Protein AF-A0A6I2Z6E7-F1 (afdb_monomer_lite)

Sequence (157 aa):
MLWRGSCGIPVGPRPSRLTTPPGTCRPVSSLARIRPRTSRIRARQADRGPRAVSSPLVSVHITRADVAKVAKLARLNMSEADLDRYTEQLAKMLDHFEDIDALDLSGVEPMSQPFPLVNVMRPDVEQPTLDRDEVLAMAPAAEQHRFRVPPILGIDL

pLDDT: mean 74.35, std 22.7, range [32.53, 96.75]

Structure (mmCIF, N/CA/C/O backbone):
data_AF-A0A6I2Z6E7-F1
#
_entry.id   AF-A0A6I2Z6E7-F1
#
loop_
_atom_site.group_PDB
_atom_site.id
_atom_site.type_symbol
_atom_site.label_atom_id
_atom_site.label_alt_id
_atom_site.label_comp_id
_atom_site.label_asym_id
_atom_site.label_entity_id
_atom_site.label_seq_id
_atom_site.pdbx_PDB_ins_code
_atom_site.Cartn_x
_atom_site.Cartn_y
_atom_site.Cartn_z
_atom_site.occupancy
_atom_site.B_iso_or_equiv
_atom_site.auth_seq_id
_atom_site.auth_comp_id
_atom_site.auth_asym_id
_atom_site.auth_atom_id
_atom_site.pdbx_PDB_model_num
ATOM 1 N N . MET A 1 1 ? -45.328 -8.114 -19.203 1.00 39.38 1 MET A N 1
ATOM 2 C CA . MET A 1 1 ? -44.407 -8.988 -19.959 1.00 39.38 1 MET A CA 1
ATOM 3 C C . MET A 1 1 ? -43.882 -10.048 -19.009 1.00 39.38 1 MET A C 1
ATOM 5 O O . MET A 1 1 ? -43.041 -9.756 -18.174 1.00 39.38 1 MET A O 1
ATOM 9 N N . LEU A 1 2 ? -44.491 -11.234 -19.064 1.00 37.44 2 LEU A N 1
ATOM 10 C CA . LEU A 1 2 ? -44.065 -12.420 -18.326 1.00 37.44 2 LEU A CA 1
ATOM 11 C C . LEU A 1 2 ? -42.880 -13.049 -19.062 1.00 37.44 2 LEU A C 1
ATOM 13 O O . LEU A 1 2 ? -43.002 -13.318 -20.255 1.00 37.44 2 LEU A O 1
ATOM 17 N N . TRP A 1 3 ? -41.792 -13.360 -18.361 1.00 32.53 3 TRP A N 1
ATOM 18 C CA . TRP A 1 3 ? -40.789 -14.292 -18.870 1.00 32.53 3 TRP A CA 1
ATOM 19 C C . TRP A 1 3 ? -40.982 -15.645 -18.177 1.00 32.53 3 TRP A C 1
ATOM 21 O O . TRP A 1 3 ? -40.529 -15.882 -17.061 1.00 32.53 3 TRP A O 1
ATOM 31 N N . ARG A 1 4 ? -41.763 -16.506 -18.839 1.00 38.34 4 ARG A N 1
ATOM 32 C CA . ARG A 1 4 ? -41.743 -17.964 -18.672 1.00 38.34 4 ARG A CA 1
ATOM 33 C C . ARG A 1 4 ? -40.698 -18.513 -19.647 1.00 38.34 4 ARG A C 1
ATOM 35 O O . ARG A 1 4 ? -40.676 -18.072 -20.791 1.00 38.34 4 ARG A O 1
ATOM 42 N N . GLY A 1 5 ? -39.901 -19.491 -19.220 1.00 37.16 5 GLY A N 1
ATOM 43 C CA . GLY A 1 5 ? -38.966 -20.208 -20.097 1.00 37.16 5 GLY A CA 1
ATOM 44 C C . GLY A 1 5 ? -37.854 -20.917 -19.317 1.00 37.16 5 GLY A C 1
ATOM 45 O O . GLY A 1 5 ? -36.739 -20.427 -19.269 1.00 37.16 5 GLY A O 1
ATOM 46 N N . SER A 1 6 ? -38.128 -21.923 -18.482 1.00 46.09 6 SER A N 1
ATOM 47 C CA . SER A 1 6 ? -38.091 -23.348 -18.866 1.00 46.09 6 SER A CA 1
ATOM 48 C C . SER A 1 6 ? -36.922 -23.716 -19.794 1.00 46.09 6 SER A C 1
ATOM 50 O O . SER A 1 6 ? -37.106 -23.830 -21.002 1.00 46.09 6 SER A O 1
ATOM 52 N N . CYS A 1 7 ? -35.744 -23.969 -19.222 1.00 36.91 7 CYS A N 1
ATOM 53 C CA . CYS A 1 7 ? -34.694 -24.737 -19.888 1.00 36.91 7 CYS A CA 1
ATOM 54 C C . CYS A 1 7 ? -34.441 -26.007 -19.066 1.00 36.91 7 CYS A C 1
ATOM 56 O O . CYS A 1 7 ? -33.650 -26.026 -18.125 1.00 36.91 7 CYS A O 1
ATOM 58 N N . GLY A 1 8 ? -35.231 -27.042 -19.359 1.00 37.97 8 GLY A N 1
ATOM 59 C CA . GLY A 1 8 ? -35.029 -28.387 -18.840 1.00 37.97 8 GLY A CA 1
ATOM 60 C C . GLY A 1 8 ? -33.947 -29.078 -19.660 1.00 37.97 8 GLY A C 1
ATOM 61 O O . GLY A 1 8 ? -34.109 -29.266 -20.862 1.00 37.97 8 GLY A O 1
ATOM 62 N N . ILE A 1 9 ? -32.847 -29.445 -19.011 1.00 45.47 9 ILE A N 1
ATOM 63 C CA . ILE A 1 9 ? -31.806 -30.286 -19.606 1.00 45.47 9 ILE A CA 1
ATOM 64 C C . ILE A 1 9 ? -32.323 -31.737 -19.573 1.00 45.47 9 ILE A C 1
ATOM 66 O O . ILE A 1 9 ? -32.666 -32.220 -18.490 1.00 45.47 9 ILE A O 1
ATOM 70 N N . PRO A 1 10 ? -32.419 -32.450 -20.711 1.00 43.50 10 PRO A N 1
ATOM 71 C CA . PRO A 1 10 ? -32.871 -33.836 -20.724 1.00 43.50 10 PRO A CA 1
ATOM 72 C C . PRO A 1 10 ? -31.826 -34.751 -20.072 1.00 43.50 10 PRO A C 1
ATOM 74 O O . PRO A 1 10 ? -30.694 -34.878 -20.537 1.00 43.50 10 PRO A O 1
ATOM 77 N N . VAL A 1 11 ? -32.224 -35.405 -18.980 1.00 50.44 11 VAL A N 1
ATOM 78 C CA . VAL A 1 11 ? -31.422 -36.401 -18.261 1.00 50.44 11 VAL A CA 1
ATOM 79 C C . VAL A 1 11 ? -31.517 -37.732 -19.016 1.00 50.44 11 VAL A C 1
ATOM 81 O O . VAL A 1 11 ? -32.494 -38.465 -18.879 1.00 50.44 11 VAL A O 1
ATOM 84 N N . GLY A 1 12 ? -30.527 -38.028 -19.860 1.00 51.03 12 GLY A N 1
ATOM 85 C CA . GLY A 1 12 ? -30.394 -39.334 -20.514 1.00 51.03 12 GLY A CA 1
ATOM 86 C C . GLY A 1 12 ? -29.985 -40.447 -19.528 1.00 51.03 12 GLY A C 1
ATOM 87 O O . GLY A 1 12 ? -29.385 -40.159 -18.487 1.00 51.03 12 GLY A O 1
ATOM 88 N N . PRO A 1 13 ? -30.297 -41.724 -19.817 1.00 47.25 13 PRO A N 1
ATOM 89 C CA . PRO A 1 13 ? -30.001 -42.835 -18.918 1.00 47.25 13 PRO A CA 1
ATOM 90 C C . PRO A 1 13 ? -28.494 -43.127 -18.825 1.00 47.25 13 PRO A C 1
ATOM 92 O O . PRO A 1 13 ? -27.772 -43.157 -19.820 1.00 47.25 13 PRO A O 1
ATOM 95 N N . ARG A 1 14 ? -28.037 -43.371 -17.590 1.00 48.47 14 ARG A N 1
ATOM 96 C CA . ARG A 1 14 ? -26.660 -43.736 -17.221 1.00 48.47 14 ARG A CA 1
ATOM 97 C C . ARG A 1 14 ? -26.245 -45.071 -17.863 1.00 48.47 14 ARG A C 1
ATOM 99 O O . ARG A 1 14 ? -26.929 -46.065 -17.616 1.00 48.47 14 ARG A O 1
ATOM 106 N N . PRO A 1 15 ? -25.100 -45.164 -18.562 1.00 45.16 15 PRO A N 1
ATOM 107 C CA . PRO A 1 15 ? -24.513 -46.459 -18.873 1.00 45.16 15 PRO A CA 1
ATOM 108 C C . PRO A 1 15 ? -23.912 -47.094 -17.611 1.00 45.16 15 PRO A C 1
ATOM 110 O O . PRO A 1 15 ? -23.151 -46.490 -16.854 1.00 45.16 15 PRO A O 1
ATOM 113 N N . SER A 1 16 ? -24.314 -48.337 -17.378 1.00 46.69 16 SER A N 1
ATOM 114 C CA . SER A 1 16 ? -23.896 -49.213 -16.292 1.00 46.69 16 SER A CA 1
ATOM 115 C C . SER A 1 16 ? -22.464 -49.726 -16.466 1.00 46.69 16 SER A C 1
ATOM 117 O O . SER A 1 16 ? -22.125 -50.231 -17.529 1.00 46.69 16 SER A O 1
ATOM 119 N N . ARG A 1 17 ? -21.695 -49.665 -15.369 1.00 41.19 17 ARG A N 1
ATOM 120 C CA . ARG A 1 17 ? -20.599 -50.563 -14.940 1.00 41.19 17 ARG A CA 1
ATOM 121 C C . ARG A 1 17 ? -19.739 -51.205 -16.040 1.00 41.19 17 ARG A C 1
ATOM 123 O O . ARG A 1 17 ? -20.146 -52.183 -16.657 1.00 41.19 17 ARG A O 1
ATOM 130 N N . LEU A 1 18 ? -18.468 -50.807 -16.083 1.00 45.84 18 LEU A N 1
ATOM 131 C CA . LEU A 1 18 ? -17.385 -51.736 -16.397 1.00 45.84 18 LEU A CA 1
ATOM 132 C C . LEU A 1 18 ? -16.573 -51.996 -15.127 1.00 45.84 18 LEU A C 1
ATOM 134 O O . LEU A 1 18 ? -16.026 -51.098 -14.493 1.00 45.84 18 LEU A O 1
ATOM 138 N N . THR A 1 19 ? -16.623 -53.259 -14.734 1.00 44.84 19 THR A N 1
ATOM 139 C CA . THR A 1 19 ? -15.976 -53.921 -13.609 1.00 44.84 19 THR A CA 1
ATOM 140 C C . THR A 1 19 ? -14.499 -54.134 -13.931 1.00 44.84 19 THR A C 1
ATOM 142 O O . THR A 1 19 ? -14.181 -54.848 -14.880 1.00 44.84 19 THR A O 1
ATOM 145 N N . THR A 1 20 ? -13.592 -53.573 -13.131 1.00 53.34 20 THR A N 1
ATOM 146 C CA . THR A 1 20 ? -12.164 -53.933 -13.165 1.00 53.34 20 THR A CA 1
ATOM 147 C C . THR A 1 20 ? -11.909 -55.031 -12.120 1.00 53.34 20 THR A C 1
ATOM 149 O O . THR A 1 20 ? -12.411 -54.912 -10.998 1.00 53.34 20 THR A O 1
ATOM 152 N N . PRO A 1 21 ? -11.193 -56.121 -12.456 1.00 60.09 21 PRO A N 1
ATOM 153 C CA . PRO A 1 21 ? -10.985 -57.264 -11.563 1.00 60.09 21 PRO A CA 1
ATOM 154 C C . PRO A 1 21 ? -10.124 -56.927 -10.330 1.00 60.09 21 PRO A C 1
ATOM 156 O O . PRO A 1 21 ? -9.332 -55.982 -10.365 1.00 60.09 21 PRO A O 1
ATOM 159 N N . PRO A 1 22 ? -10.241 -57.712 -9.240 1.00 52.09 22 PRO A N 1
ATOM 160 C CA . PRO A 1 22 ? -9.496 -57.479 -8.011 1.00 52.09 22 PRO A CA 1
ATOM 161 C C . PRO A 1 22 ? -8.015 -57.825 -8.205 1.00 52.09 22 PRO A C 1
ATOM 163 O O . PRO A 1 22 ? -7.627 -58.991 -8.259 1.00 52.09 22 PRO A O 1
ATOM 166 N N . GLY A 1 23 ? -7.173 -56.795 -8.279 1.00 49.38 23 GLY A N 1
ATOM 167 C CA . GLY A 1 23 ? -5.739 -56.935 -8.061 1.00 49.38 23 GLY A CA 1
ATOM 168 C C . GLY A 1 23 ? -5.493 -57.337 -6.609 1.00 49.38 23 GLY A C 1
ATOM 169 O O . GLY A 1 23 ? -5.924 -56.659 -5.680 1.00 49.38 23 GLY A O 1
ATOM 170 N N . THR A 1 24 ? -4.832 -58.471 -6.414 1.00 54.88 24 THR A N 1
ATOM 171 C CA . THR A 1 24 ? -4.478 -59.037 -5.112 1.00 54.88 24 THR A CA 1
ATOM 172 C C . THR A 1 24 ? -3.701 -58.031 -4.258 1.00 54.88 24 THR A C 1
ATOM 174 O O . THR A 1 24 ? -2.538 -57.736 -4.538 1.00 54.88 24 THR A O 1
ATOM 177 N N . CYS A 1 25 ? -4.325 -57.533 -3.188 1.00 41.84 25 CYS A N 1
ATOM 178 C CA . CYS A 1 25 ? -3.635 -56.821 -2.117 1.00 41.84 25 CYS A CA 1
ATOM 179 C C . CYS A 1 25 ? -2.656 -57.777 -1.432 1.00 41.84 25 CYS A C 1
ATOM 181 O O . CYS A 1 25 ? -3.045 -58.726 -0.752 1.00 41.84 25 CYS A O 1
ATOM 183 N N . ARG A 1 26 ? -1.365 -57.518 -1.615 1.00 41.00 26 ARG A N 1
ATOM 184 C CA . ARG A 1 26 ? -0.291 -58.204 -0.901 1.00 41.00 26 ARG A CA 1
ATOM 185 C C . ARG A 1 26 ? -0.333 -57.771 0.577 1.00 41.00 26 ARG A C 1
ATOM 187 O O . ARG A 1 26 ? -0.336 -56.567 0.836 1.00 41.00 26 ARG A O 1
ATOM 194 N N . PRO A 1 27 ? -0.374 -58.693 1.552 1.00 40.34 27 PRO A N 1
ATOM 195 C CA . PRO A 1 27 ? -0.449 -58.322 2.961 1.00 40.34 27 PRO A CA 1
ATOM 196 C C . PRO A 1 27 ? 0.887 -57.736 3.437 1.00 40.34 27 PRO A C 1
ATOM 198 O O . PRO A 1 27 ? 1.930 -58.382 3.340 1.00 40.34 27 PRO A O 1
ATOM 201 N N . VAL A 1 28 ? 0.863 -56.521 3.993 1.00 48.41 28 VAL A N 1
ATOM 202 C CA . VAL A 1 28 ? 1.971 -55.978 4.797 1.00 48.41 28 VAL A CA 1
ATOM 203 C C . VAL A 1 28 ? 1.882 -56.609 6.188 1.00 48.41 28 VAL A C 1
ATOM 205 O O . VAL A 1 28 ? 1.390 -56.026 7.149 1.00 48.41 28 VAL A O 1
ATOM 208 N N . SER A 1 29 ? 2.321 -57.861 6.294 1.00 45.62 29 SER A N 1
ATOM 209 C CA . SER A 1 29 ? 2.559 -58.528 7.572 1.00 45.62 29 SER A CA 1
ATOM 210 C C . SER A 1 29 ? 3.997 -58.261 8.013 1.00 45.62 29 SER A C 1
ATOM 212 O O . SER A 1 29 ? 4.901 -59.050 7.750 1.00 45.62 29 SER A O 1
ATOM 214 N N . SER A 1 30 ? 4.216 -57.127 8.675 1.00 49.72 30 SER A N 1
ATOM 215 C CA . SER A 1 30 ? 5.370 -56.924 9.552 1.00 49.72 30 SER A CA 1
ATOM 216 C C . SER A 1 30 ? 5.044 -55.813 10.545 1.00 49.72 30 SER A C 1
ATOM 218 O O . SER A 1 30 ? 5.236 -54.625 10.289 1.00 49.72 30 SER A O 1
ATOM 220 N N . LEU A 1 31 ? 4.494 -56.218 11.690 1.00 51.84 31 LEU A N 1
ATOM 221 C CA . LEU A 1 31 ? 4.349 -55.386 12.880 1.00 51.84 31 LEU A CA 1
ATOM 222 C C . LEU A 1 31 ? 5.739 -55.140 13.482 1.00 51.84 31 LEU A C 1
ATOM 224 O O . LEU A 1 31 ? 6.134 -55.759 14.472 1.00 51.84 31 LEU A O 1
ATOM 228 N N . ALA A 1 32 ? 6.493 -54.216 12.890 1.00 46.50 32 ALA A N 1
ATOM 229 C CA . ALA A 1 32 ? 7.613 -53.599 13.577 1.00 46.50 32 ALA A CA 1
ATOM 230 C C . ALA A 1 32 ? 7.041 -52.676 14.661 1.00 46.50 32 ALA A C 1
ATOM 232 O O . ALA A 1 32 ? 6.462 -51.628 14.390 1.00 46.50 32 ALA A O 1
ATOM 233 N N . ARG A 1 33 ? 7.165 -53.126 15.910 1.00 51.59 33 ARG A N 1
ATOM 234 C CA . ARG A 1 33 ? 6.806 -52.417 17.141 1.00 51.59 33 ARG A CA 1
ATOM 235 C C . ARG A 1 33 ? 7.457 -51.024 17.153 1.00 51.59 33 ARG A C 1
ATOM 237 O O . ARG A 1 33 ? 8.631 -50.887 17.494 1.00 51.59 33 ARG A O 1
ATOM 244 N N . ILE A 1 34 ? 6.702 -49.987 16.797 1.00 54.44 34 ILE A N 1
ATOM 245 C CA . ILE A 1 34 ? 7.145 -48.599 16.953 1.00 54.44 34 ILE A CA 1
ATOM 246 C C . ILE A 1 34 ? 7.104 -48.287 18.451 1.00 54.44 34 ILE A C 1
ATOM 248 O O . ILE A 1 34 ? 6.038 -48.205 19.058 1.00 54.44 34 ILE A O 1
ATOM 252 N N . ARG A 1 35 ? 8.281 -48.167 19.074 1.00 51.53 35 ARG A N 1
ATOM 253 C CA . ARG A 1 35 ? 8.403 -47.682 20.455 1.00 51.53 35 ARG A CA 1
ATOM 254 C C . ARG A 1 35 ? 7.972 -46.211 20.493 1.00 51.53 35 ARG A C 1
ATOM 256 O O . ARG A 1 35 ? 8.496 -45.434 19.691 1.00 51.53 35 ARG A O 1
ATOM 263 N N . PRO A 1 36 ? 7.1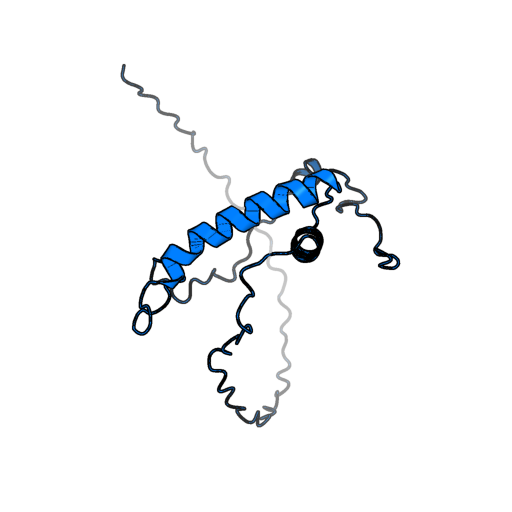01 -45.783 21.421 1.00 40.66 36 PRO A N 1
ATOM 264 C CA . PRO A 1 36 ? 6.802 -44.370 21.571 1.00 40.66 36 PRO A CA 1
ATOM 265 C C . PRO A 1 36 ? 8.060 -43.658 22.081 1.00 40.66 36 PRO A C 1
ATOM 267 O O . PRO A 1 36 ? 8.463 -43.810 23.234 1.00 40.66 36 PRO A O 1
ATOM 270 N N . ARG A 1 37 ? 8.709 -42.875 21.213 1.00 48.53 37 ARG A N 1
ATOM 271 C CA . ARG A 1 37 ? 9.643 -41.835 21.649 1.00 48.53 37 ARG A CA 1
ATOM 272 C C . ARG A 1 37 ? 8.799 -40.761 22.327 1.00 48.53 37 ARG A C 1
ATOM 274 O O . ARG A 1 37 ? 8.282 -39.867 21.668 1.00 48.53 37 ARG A O 1
ATOM 281 N N . THR A 1 38 ? 8.646 -40.847 23.644 1.00 48.34 38 THR A N 1
ATOM 282 C CA . THR A 1 38 ? 8.140 -39.733 24.447 1.00 48.34 38 THR A CA 1
ATOM 283 C C . THR A 1 38 ? 9.193 -38.629 24.437 1.00 48.34 38 THR A C 1
ATOM 285 O O . THR A 1 38 ? 10.015 -38.519 25.349 1.00 48.34 38 THR A O 1
ATOM 288 N N . SER A 1 39 ? 9.221 -37.815 23.383 1.00 53.62 39 SER A N 1
ATOM 289 C CA . SER A 1 39 ? 9.887 -36.525 23.459 1.00 53.62 39 SER A CA 1
ATOM 290 C C . SER A 1 39 ? 9.080 -35.688 24.442 1.00 53.62 39 SER A C 1
ATOM 292 O O . SER A 1 39 ? 7.958 -35.280 24.142 1.00 53.62 39 SER A O 1
ATOM 294 N N . ARG A 1 40 ? 9.638 -35.459 25.634 1.00 51.75 40 ARG A N 1
ATOM 295 C CA . ARG A 1 40 ? 9.209 -34.386 26.532 1.00 51.75 40 ARG A CA 1
ATOM 296 C C . ARG A 1 40 ? 9.391 -33.062 25.788 1.00 51.75 40 ARG A C 1
ATOM 298 O O . ARG A 1 40 ? 10.419 -32.405 25.921 1.00 51.75 40 ARG A O 1
ATOM 305 N N . ILE A 1 41 ? 8.411 -32.685 24.974 1.00 51.56 41 ILE A N 1
ATOM 306 C CA . ILE A 1 41 ? 8.293 -31.321 24.483 1.00 51.56 41 ILE A CA 1
ATOM 307 C C . ILE A 1 41 ? 7.860 -30.524 25.708 1.00 51.56 41 ILE A C 1
ATOM 309 O O . ILE A 1 41 ? 6.719 -30.619 26.154 1.00 51.56 41 ILE A O 1
ATOM 313 N N . ARG A 1 42 ? 8.806 -29.800 26.319 1.00 47.06 42 ARG A N 1
ATOM 314 C CA . ARG A 1 42 ? 8.466 -28.756 27.287 1.00 47.06 42 ARG A CA 1
ATOM 315 C C . ARG A 1 42 ? 7.452 -27.847 26.604 1.00 47.06 42 ARG A C 1
ATOM 317 O O . ARG A 1 42 ? 7.772 -27.260 25.570 1.00 47.06 42 ARG A O 1
ATOM 324 N N . ALA A 1 43 ? 6.268 -27.727 27.192 1.00 42.16 43 ALA A N 1
ATOM 325 C CA . ALA A 1 43 ? 5.354 -26.644 26.893 1.00 42.16 43 ALA A CA 1
ATOM 326 C C . ALA A 1 43 ? 6.109 -25.333 27.150 1.00 42.16 43 ALA A C 1
ATOM 328 O O . ALA A 1 43 ? 6.274 -24.901 28.288 1.00 42.16 43 ALA A O 1
ATOM 329 N N . ARG A 1 44 ? 6.647 -24.724 26.092 1.00 43.75 44 ARG A N 1
ATOM 330 C CA . ARG A 1 44 ? 6.893 -23.289 26.108 1.00 43.75 44 ARG A CA 1
ATOM 331 C C . ARG A 1 44 ? 5.504 -22.684 25.991 1.00 43.75 44 ARG A C 1
ATOM 333 O O . ARG A 1 44 ? 4.952 -22.657 24.897 1.00 43.75 44 ARG A O 1
ATOM 340 N N . GLN A 1 45 ? 4.928 -22.284 27.123 1.00 53.50 45 GLN A N 1
ATOM 341 C CA . GLN A 1 45 ? 3.830 -21.325 27.140 1.00 53.50 45 GLN A CA 1
ATOM 342 C C . GLN A 1 45 ? 4.310 -20.107 26.354 1.00 53.50 45 GLN A C 1
ATOM 344 O O . GLN A 1 45 ? 5.128 -19.315 26.817 1.00 53.50 45 GLN A O 1
ATOM 349 N N . ALA A 1 46 ? 3.885 -20.041 25.098 1.00 44.69 46 ALA A N 1
ATOM 350 C CA . ALA A 1 46 ? 3.983 -18.853 24.287 1.00 44.69 46 ALA A CA 1
ATOM 351 C C . ALA A 1 46 ? 2.836 -17.962 24.748 1.00 44.69 46 ALA A C 1
ATOM 353 O O . ALA A 1 46 ? 1.783 -17.910 24.122 1.00 44.69 46 ALA A O 1
ATOM 354 N N . ASP A 1 47 ? 3.055 -17.314 25.885 1.00 46.34 47 ASP A N 1
ATOM 355 C CA . ASP A 1 47 ? 2.296 -16.149 26.303 1.00 46.34 47 ASP A CA 1
ATOM 356 C C . ASP A 1 47 ? 2.645 -15.031 25.306 1.00 46.34 47 ASP A C 1
ATOM 358 O O . ASP A 1 47 ? 3.554 -14.224 25.496 1.00 46.34 47 ASP A O 1
ATOM 362 N N . ARG A 1 48 ? 2.051 -15.109 24.112 1.00 49.25 48 ARG A N 1
ATOM 363 C CA . ARG A 1 48 ? 2.135 -14.073 23.087 1.00 49.25 48 ARG A CA 1
ATOM 364 C C . ARG A 1 48 ? 0.823 -13.315 23.124 1.00 49.25 48 ARG A C 1
ATOM 366 O O . ARG A 1 48 ? -0.044 -13.527 22.282 1.00 49.25 48 ARG A O 1
ATOM 373 N N . GLY A 1 49 ? 0.705 -12.432 24.111 1.00 46.88 49 GLY A N 1
ATOM 374 C CA . GLY A 1 49 ? -0.235 -11.323 24.024 1.00 46.88 49 GLY A CA 1
ATOM 375 C C . GLY A 1 49 ? 0.011 -10.505 22.745 1.00 46.88 49 GLY A C 1
ATOM 376 O O . GLY A 1 49 ? 1.087 -10.616 22.135 1.00 46.88 49 GLY A O 1
ATOM 377 N N . PRO A 1 50 ? -0.973 -9.705 22.305 1.00 52.47 50 PRO A N 1
ATOM 378 C CA . PRO A 1 50 ? -0.811 -8.851 21.139 1.00 52.47 50 PRO A CA 1
ATOM 379 C C . PRO A 1 50 ? 0.407 -7.951 21.361 1.00 52.47 50 PRO A C 1
ATOM 381 O O . PRO A 1 50 ? 0.485 -7.208 22.339 1.00 52.47 50 PRO A O 1
ATOM 384 N N . ARG A 1 51 ? 1.404 -8.051 20.474 1.00 46.28 51 ARG A N 1
ATOM 385 C CA . ARG A 1 51 ? 2.509 -7.092 20.459 1.00 46.28 51 ARG A CA 1
ATOM 386 C C . ARG A 1 51 ? 1.901 -5.741 20.117 1.00 46.28 51 ARG A C 1
ATOM 388 O O . ARG A 1 51 ? 1.527 -5.531 18.967 1.00 46.28 51 ARG A O 1
ATOM 395 N N . ALA A 1 52 ? 1.814 -4.854 21.104 1.00 46.25 52 ALA A N 1
ATOM 396 C CA . ALA A 1 52 ? 1.574 -3.444 20.860 1.00 46.25 52 ALA A CA 1
ATOM 397 C C . ALA A 1 52 ? 2.655 -2.967 19.887 1.00 46.25 52 ALA A C 1
ATOM 399 O O . ALA A 1 52 ? 3.842 -2.923 20.219 1.00 46.25 52 ALA A O 1
ATOM 400 N N . VAL A 1 53 ? 2.255 -2.696 18.649 1.00 48.56 53 VAL A N 1
ATOM 401 C CA . VAL A 1 53 ? 3.114 -2.022 17.686 1.00 48.56 53 VAL A CA 1
ATOM 402 C C . VAL A 1 53 ? 3.097 -0.565 18.129 1.00 48.56 53 VAL A C 1
ATOM 404 O O . VAL A 1 53 ? 2.229 0.199 17.724 1.00 48.56 53 VAL A O 1
ATOM 407 N N . SER A 1 54 ? 3.981 -0.195 19.058 1.00 44.50 54 SER A N 1
ATOM 408 C CA . SER A 1 54 ? 4.160 1.208 19.422 1.00 44.50 54 SER A CA 1
ATOM 409 C C . SER A 1 54 ? 4.854 1.887 18.247 1.00 44.50 54 SER A C 1
ATOM 411 O O . SER A 1 54 ? 6.085 1.952 18.188 1.00 44.50 54 SER A O 1
ATOM 413 N N . SER A 1 55 ? 4.074 2.317 17.259 1.00 42.66 55 SER A N 1
ATOM 414 C CA . SER A 1 55 ? 4.600 3.223 16.255 1.00 42.66 55 SER A CA 1
ATOM 415 C C . SER A 1 55 ? 4.817 4.563 16.960 1.00 42.66 55 SER A C 1
ATOM 417 O O . SER A 1 55 ? 3.862 5.085 17.539 1.00 42.66 55 SER A O 1
ATOM 419 N N . PRO A 1 56 ? 6.053 5.094 17.004 1.00 51.50 56 PRO A N 1
ATOM 420 C CA . PRO A 1 56 ? 6.275 6.425 17.536 1.00 51.50 56 PRO A CA 1
ATOM 421 C C . PRO A 1 56 ? 5.438 7.405 16.712 1.00 51.50 56 PRO A C 1
ATOM 423 O O . PRO A 1 56 ? 5.318 7.255 15.494 1.00 51.50 56 PRO A O 1
ATOM 426 N N . LEU A 1 57 ? 4.815 8.329 17.436 1.00 46.22 57 LEU A N 1
ATOM 427 C CA . LEU A 1 57 ? 3.862 9.332 16.976 1.00 46.22 57 LEU A CA 1
ATOM 428 C C . LEU A 1 57 ? 4.249 9.866 15.592 1.00 46.22 57 LEU A C 1
ATOM 430 O O . LEU A 1 57 ? 5.345 10.399 15.406 1.00 46.22 57 LEU A O 1
ATOM 434 N N . VAL A 1 58 ? 3.353 9.662 14.627 1.00 55.84 58 VAL A N 1
ATOM 435 C CA . VAL A 1 58 ? 3.484 10.157 13.258 1.00 55.84 58 VAL A CA 1
ATOM 436 C C . VAL A 1 58 ? 3.596 11.675 13.338 1.00 55.84 58 VAL A C 1
ATOM 438 O O . VAL A 1 58 ? 2.684 12.346 13.812 1.00 55.84 58 VAL A O 1
ATOM 441 N N . SER A 1 59 ? 4.720 12.234 12.899 1.00 52.34 59 SER A N 1
ATOM 442 C CA . SER A 1 59 ? 4.763 13.650 12.558 1.00 52.34 59 SER A CA 1
ATOM 443 C C . SER A 1 59 ? 3.767 13.865 11.419 1.00 52.34 59 SER A C 1
ATOM 445 O O . SER A 1 59 ? 3.976 13.335 10.329 1.00 52.34 59 SER A O 1
ATOM 447 N N . VAL A 1 60 ? 2.686 14.604 11.682 1.00 65.38 60 VAL A N 1
ATOM 448 C CA . VAL A 1 60 ? 1.560 14.819 10.747 1.00 65.38 60 VAL A CA 1
ATOM 449 C C . VAL A 1 60 ? 2.001 15.501 9.442 1.00 65.38 60 VAL A C 1
ATOM 451 O O . VAL A 1 60 ? 1.348 15.399 8.408 1.00 65.38 60 VAL A O 1
ATOM 454 N N . HIS A 1 61 ? 3.181 16.120 9.438 1.00 76.56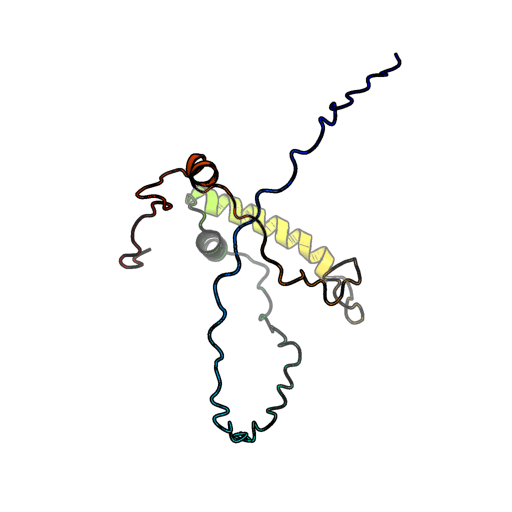 61 HIS A N 1
ATOM 455 C CA . HIS A 1 61 ? 3.778 16.672 8.231 1.00 76.56 61 HIS A CA 1
ATOM 456 C C . HIS A 1 61 ? 4.471 15.591 7.398 1.00 76.56 61 HIS A C 1
ATOM 458 O O . HIS A 1 61 ? 5.626 15.234 7.640 1.00 76.56 61 HIS A O 1
ATOM 464 N N . ILE A 1 62 ? 3.757 15.102 6.382 1.00 89.25 62 ILE A N 1
ATOM 465 C CA . ILE A 1 62 ? 4.308 14.222 5.352 1.00 89.25 62 ILE A CA 1
ATOM 466 C C . ILE A 1 62 ? 5.290 14.988 4.460 1.00 89.25 62 ILE A C 1
ATOM 468 O O . ILE A 1 62 ? 4.980 16.053 3.925 1.00 89.25 62 ILE A O 1
ATOM 472 N N . THR A 1 63 ? 6.491 14.444 4.281 1.00 93.81 63 THR A N 1
ATOM 473 C CA . THR A 1 63 ? 7.493 15.029 3.386 1.00 93.81 63 THR A CA 1
ATOM 474 C C . THR A 1 63 ? 7.465 14.369 2.010 1.00 93.81 63 THR A C 1
ATOM 476 O O . THR A 1 63 ? 7.023 13.231 1.844 1.00 93.81 63 THR A O 1
ATOM 479 N N . ARG A 1 64 ? 8.039 15.040 1.007 1.00 94.69 64 ARG A N 1
ATOM 480 C CA . ARG A 1 64 ? 8.257 14.455 -0.328 1.00 94.69 64 ARG A CA 1
ATOM 481 C C . ARG A 1 64 ? 9.016 13.122 -0.268 1.00 94.69 64 ARG A C 1
ATOM 483 O O . ARG A 1 64 ? 8.715 12.200 -1.024 1.00 94.69 64 ARG A O 1
ATOM 490 N N . ALA A 1 65 ? 9.987 13.005 0.641 1.00 93.88 65 ALA A N 1
ATOM 491 C CA . ALA A 1 65 ? 10.755 11.777 0.837 1.00 93.88 65 ALA A CA 1
ATOM 492 C C . ALA A 1 65 ? 9.881 10.630 1.372 1.00 93.88 65 ALA A C 1
ATOM 494 O O . ALA A 1 65 ? 10.063 9.480 0.965 1.00 93.88 65 ALA A O 1
ATOM 495 N N . ASP A 1 66 ? 8.899 10.935 2.225 1.00 93.69 66 ASP A N 1
ATOM 496 C CA . ASP A 1 66 ? 7.935 9.950 2.718 1.00 93.69 66 ASP A CA 1
ATOM 497 C C . ASP A 1 66 ? 7.027 9.451 1.594 1.00 93.69 66 ASP A C 1
ATOM 499 O O . ASP A 1 66 ? 6.834 8.242 1.455 1.00 93.69 66 ASP A O 1
ATOM 503 N N . VAL A 1 67 ? 6.549 10.349 0.726 1.00 95.06 67 VAL A N 1
ATOM 504 C CA . VAL A 1 67 ? 5.754 9.969 -0.455 1.00 95.06 67 VAL A CA 1
ATOM 505 C C . VAL A 1 67 ? 6.565 9.073 -1.392 1.00 95.06 67 VAL A C 1
ATOM 507 O O . VAL A 1 67 ? 6.087 8.012 -1.794 1.00 95.06 67 VAL A O 1
ATOM 510 N N . ALA A 1 68 ? 7.821 9.427 -1.674 1.00 95.38 68 ALA A N 1
ATOM 511 C CA . ALA A 1 68 ? 8.710 8.601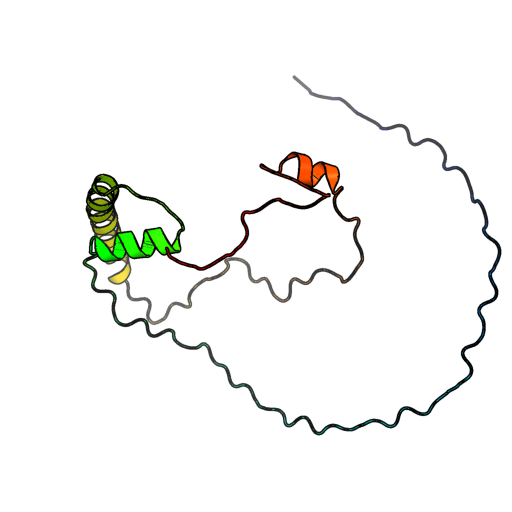 -2.492 1.00 95.38 68 ALA A CA 1
ATOM 512 C C . ALA A 1 68 ? 8.958 7.215 -1.864 1.00 95.38 68 ALA A C 1
ATOM 514 O O . ALA A 1 68 ? 8.964 6.189 -2.553 1.00 95.38 68 ALA A O 1
ATOM 515 N N . LYS A 1 69 ? 9.112 7.153 -0.536 1.00 94.81 69 LYS A N 1
ATOM 516 C CA . LYS A 1 69 ? 9.267 5.895 0.203 1.00 94.81 69 LYS A CA 1
ATOM 517 C C . LYS A 1 69 ? 8.017 5.022 0.095 1.00 94.81 69 LYS A C 1
ATOM 519 O O . LYS A 1 69 ? 8.136 3.826 -0.179 1.00 94.81 69 LYS A O 1
ATOM 524 N N . VAL A 1 70 ? 6.832 5.599 0.287 1.00 94.88 70 VAL A N 1
ATOM 525 C CA . VAL A 1 70 ? 5.553 4.887 0.156 1.00 94.88 70 VAL A CA 1
ATOM 526 C C . VAL A 1 70 ? 5.353 4.396 -1.279 1.00 94.88 70 VAL A C 1
ATOM 528 O O . VAL A 1 70 ? 5.002 3.233 -1.471 1.00 94.88 70 VAL A O 1
ATOM 531 N N . ALA A 1 71 ? 5.678 5.210 -2.285 1.00 96.25 71 ALA A N 1
ATOM 532 C CA . ALA A 1 71 ? 5.631 4.811 -3.691 1.00 96.25 71 ALA A CA 1
ATOM 533 C C . ALA A 1 71 ? 6.522 3.589 -3.974 1.00 96.25 71 ALA A C 1
ATOM 535 O O . ALA A 1 71 ? 6.069 2.612 -4.576 1.00 96.25 71 ALA A O 1
ATOM 536 N N . LYS A 1 72 ? 7.757 3.573 -3.448 1.00 95.12 72 LYS A N 1
ATOM 537 C CA . LYS A 1 72 ? 8.673 2.423 -3.566 1.00 95.12 72 LYS A CA 1
ATOM 538 C C . LYS A 1 72 ? 8.102 1.158 -2.916 1.00 95.12 72 LYS A C 1
ATOM 540 O O . LYS A 1 72 ? 8.246 0.061 -3.470 1.00 95.12 72 LYS A O 1
ATOM 545 N N . LEU A 1 73 ? 7.445 1.283 -1.760 1.00 96.38 73 LEU A N 1
ATOM 546 C CA . LEU A 1 73 ? 6.780 0.163 -1.079 1.00 96.38 73 LEU A CA 1
ATOM 547 C C . LEU A 1 73 ? 5.583 -0.361 -1.880 1.00 96.38 73 LEU A C 1
ATOM 549 O O . LEU A 1 73 ? 5.427 -1.573 -2.012 1.00 96.38 73 LEU A O 1
ATOM 553 N N . ALA A 1 74 ? 4.806 0.541 -2.476 1.00 96.50 74 ALA A N 1
ATOM 554 C CA . ALA A 1 74 ? 3.662 0.226 -3.324 1.00 96.50 74 ALA A CA 1
ATOM 555 C C . ALA A 1 74 ? 4.041 -0.200 -4.757 1.00 96.50 74 ALA A C 1
ATOM 557 O O . ALA A 1 74 ? 3.156 -0.517 -5.547 1.00 96.50 74 ALA A O 1
ATOM 558 N N . ARG A 1 75 ? 5.340 -0.230 -5.099 1.00 94.69 75 ARG A N 1
ATOM 559 C CA . ARG A 1 75 ? 5.855 -0.533 -6.451 1.00 94.69 75 ARG A CA 1
ATOM 560 C C . ARG A 1 75 ? 5.323 0.422 -7.530 1.00 94.69 75 ARG A C 1
ATOM 562 O O . ARG A 1 75 ? 5.126 0.018 -8.673 1.00 94.69 75 ARG A O 1
ATOM 569 N N . LEU A 1 76 ? 5.130 1.689 -7.172 1.00 96.12 76 LEU A N 1
ATOM 570 C CA . LEU A 1 76 ? 4.715 2.751 -8.085 1.00 96.12 76 LEU A CA 1
ATOM 571 C C . LEU A 1 76 ? 5.934 3.541 -8.565 1.00 96.12 76 LEU A C 1
ATOM 573 O O . LEU A 1 76 ? 6.748 3.987 -7.758 1.00 96.12 76 LEU A O 1
ATOM 577 N N . ASN A 1 77 ? 6.044 3.721 -9.882 1.00 94.06 77 ASN A N 1
ATOM 578 C CA . ASN A 1 77 ? 7.011 4.634 -10.484 1.00 94.06 77 ASN A CA 1
ATOM 579 C C . ASN A 1 77 ? 6.346 6.004 -10.667 1.00 94.06 77 ASN A C 1
ATOM 581 O O . ASN A 1 77 ? 5.261 6.077 -11.243 1.00 94.06 77 ASN A O 1
ATOM 585 N N . MET A 1 78 ? 6.967 7.065 -10.157 1.00 93.44 78 MET A N 1
ATOM 586 C CA . MET A 1 78 ? 6.375 8.402 -10.090 1.00 93.44 78 MET A CA 1
ATOM 587 C C . MET A 1 78 ? 7.350 9.443 -10.623 1.00 93.44 78 MET A C 1
ATOM 589 O O . MET A 1 78 ? 8.552 9.349 -10.385 1.00 93.44 78 MET A O 1
ATOM 593 N N . SER A 1 79 ? 6.825 10.439 -11.337 1.00 96.31 79 SER A N 1
ATOM 594 C CA . SER A 1 79 ? 7.623 11.583 -11.772 1.00 96.31 79 SER A CA 1
ATOM 595 C C . SER A 1 79 ? 7.844 12.572 -10.624 1.00 96.31 79 SER A C 1
ATOM 597 O O . SER A 1 79 ? 7.088 12.599 -9.654 1.00 96.31 79 SER A O 1
ATOM 599 N N . GLU A 1 80 ? 8.842 13.446 -10.754 1.00 94.62 80 GLU A N 1
ATOM 600 C CA . GLU A 1 80 ? 9.097 14.497 -9.760 1.00 94.62 80 GLU A CA 1
ATOM 601 C C . GLU A 1 80 ? 7.899 15.445 -9.581 1.00 94.62 80 GLU A C 1
ATOM 603 O O . GLU A 1 80 ? 7.582 15.834 -8.460 1.00 94.62 80 GLU A O 1
ATOM 608 N N . ALA A 1 81 ? 7.190 15.760 -10.669 1.00 95.31 81 ALA A N 1
ATOM 609 C CA . ALA A 1 81 ? 5.976 16.573 -10.621 1.00 95.31 81 ALA A CA 1
ATOM 610 C C . ALA A 1 81 ? 4.823 15.853 -9.901 1.00 95.31 81 ALA A C 1
ATOM 612 O O . ALA A 1 81 ? 4.047 16.483 -9.180 1.00 95.31 81 ALA A O 1
ATOM 613 N N . ASP A 1 82 ? 4.715 14.530 -10.069 1.00 95.31 82 ASP A N 1
ATOM 614 C CA . ASP A 1 82 ? 3.735 13.732 -9.334 1.00 95.31 82 ASP A CA 1
ATOM 615 C C . ASP A 1 82 ? 4.045 13.726 -7.842 1.00 95.31 82 ASP A C 1
ATOM 617 O O . ASP A 1 82 ? 3.130 13.899 -7.043 1.00 95.31 82 ASP A O 1
ATOM 621 N N . LEU A 1 83 ? 5.314 13.571 -7.457 1.00 95.94 83 LEU A N 1
ATOM 622 C CA . LEU A 1 83 ? 5.713 13.589 -6.050 1.00 95.94 83 LEU A CA 1
ATOM 623 C C . LEU A 1 83 ? 5.317 14.899 -5.366 1.00 95.94 83 LEU A C 1
ATOM 625 O O . LEU A 1 83 ? 4.740 14.853 -4.281 1.00 95.94 83 LEU A O 1
ATOM 629 N N . ASP A 1 84 ? 5.555 16.046 -6.003 1.00 95.19 84 ASP A N 1
ATOM 630 C CA . ASP A 1 84 ? 5.161 17.348 -5.452 1.00 95.19 84 ASP A CA 1
ATOM 631 C C . ASP A 1 84 ? 3.638 17.460 -5.310 1.00 95.19 84 ASP A C 1
ATOM 633 O O . ASP A 1 84 ? 3.123 17.743 -4.225 1.00 95.19 84 ASP A O 1
ATOM 637 N N . ARG A 1 85 ? 2.899 17.107 -6.368 1.00 95.94 85 ARG A N 1
ATOM 638 C CA . ARG A 1 85 ? 1.431 17.122 -6.356 1.00 95.94 85 ARG A CA 1
ATOM 639 C C . ARG A 1 85 ? 0.843 16.213 -5.276 1.00 95.94 85 ARG A C 1
ATOM 641 O O . ARG A 1 85 ? -0.077 16.614 -4.564 1.00 95.94 85 ARG A O 1
ATOM 648 N N . TYR A 1 86 ? 1.325 14.978 -5.170 1.00 95.50 86 TYR A N 1
ATOM 649 C CA . TYR A 1 86 ? 0.789 14.012 -4.215 1.00 95.50 86 TYR A CA 1
ATOM 650 C C . TYR A 1 86 ? 1.204 14.323 -2.781 1.00 95.50 86 TYR A C 1
ATOM 652 O O . TYR A 1 86 ? 0.438 14.017 -1.875 1.00 95.50 86 TYR A O 1
ATOM 660 N N . THR A 1 87 ? 2.344 14.983 -2.564 1.00 95.44 87 THR A N 1
ATOM 661 C CA . THR A 1 87 ? 2.716 15.478 -1.231 1.00 95.44 87 THR A CA 1
ATOM 662 C C . THR A 1 87 ? 1.666 16.459 -0.713 1.00 95.44 87 THR A C 1
ATOM 664 O O . THR A 1 87 ? 1.152 16.274 0.387 1.00 95.44 87 THR A O 1
ATOM 667 N N . GLU A 1 88 ? 1.259 17.439 -1.526 1.00 94.25 88 GLU A N 1
ATOM 668 C CA . GLU A 1 88 ? 0.216 18.397 -1.135 1.00 94.25 88 GLU A CA 1
ATOM 669 C C . GLU A 1 88 ? -1.156 17.742 -0.935 1.00 94.25 88 GLU A C 1
ATOM 671 O O . GLU A 1 88 ? -1.896 18.093 -0.016 1.00 94.25 88 GLU A O 1
ATOM 676 N N . GLN A 1 89 ? -1.528 16.805 -1.811 1.00 94.81 89 GLN A N 1
ATOM 677 C CA . GLN A 1 89 ? -2.825 16.130 -1.726 1.00 94.81 89 GLN A CA 1
ATOM 678 C C . GLN A 1 89 ? -2.917 15.219 -0.502 1.00 94.81 89 GLN A C 1
ATOM 680 O O . GLN A 1 89 ? -3.936 15.234 0.184 1.00 94.81 89 GLN A O 1
ATOM 685 N N . LEU A 1 90 ? -1.864 14.449 -0.220 1.00 94.25 90 LEU A N 1
ATOM 686 C CA . LEU A 1 90 ? -1.817 13.563 0.939 1.00 94.25 90 LEU A CA 1
ATOM 687 C C . LEU A 1 90 ? -1.771 14.357 2.242 1.00 94.25 90 LEU A C 1
ATOM 689 O O . LEU A 1 90 ? -2.463 13.968 3.175 1.00 94.25 90 LEU A O 1
ATOM 693 N N . ALA A 1 91 ? -1.047 15.482 2.288 1.00 92.75 91 ALA A N 1
ATOM 694 C CA . ALA A 1 91 ? -1.067 16.379 3.444 1.00 92.75 91 ALA A CA 1
ATOM 695 C C . ALA A 1 91 ? -2.503 16.818 3.776 1.00 92.75 91 ALA A C 1
ATOM 697 O O . ALA A 1 91 ? -2.978 16.559 4.872 1.00 92.75 91 ALA A O 1
ATOM 698 N N . LYS A 1 92 ? -3.253 17.320 2.785 1.00 91.44 92 LYS A N 1
ATOM 699 C CA . LYS A 1 92 ? -4.661 17.723 2.972 1.00 91.44 92 LYS A CA 1
ATOM 700 C C . LYS A 1 92 ? -5.575 16.581 3.425 1.00 91.44 92 LYS A C 1
ATOM 702 O O . LYS A 1 92 ? -6.543 16.817 4.138 1.00 91.44 92 LYS A O 1
ATOM 707 N N . MET A 1 93 ? -5.322 15.353 2.966 1.00 91.50 93 MET A N 1
ATOM 708 C CA . MET A 1 93 ? -6.090 14.186 3.414 1.00 91.50 93 MET A CA 1
ATOM 709 C C . MET A 1 93 ? -5.782 13.851 4.874 1.00 91.50 93 MET A C 1
ATOM 711 O O . MET A 1 93 ? -6.709 13.563 5.619 1.00 91.50 93 MET A O 1
ATOM 715 N N . LEU A 1 94 ? -4.508 13.901 5.276 1.00 90.44 94 LEU A N 1
ATOM 716 C CA . LEU A 1 94 ? -4.086 13.673 6.660 1.00 90.44 94 LEU A CA 1
ATOM 717 C C . LEU A 1 94 ? -4.624 14.751 7.602 1.00 90.44 94 LEU A C 1
ATOM 719 O O . LEU A 1 94 ? -5.129 14.390 8.658 1.00 90.44 94 LEU A O 1
ATOM 723 N N . ASP A 1 95 ? -4.635 16.015 7.174 1.00 89.12 95 ASP A N 1
ATOM 724 C CA . ASP A 1 95 ? -5.259 17.112 7.925 1.00 89.12 95 ASP A CA 1
ATOM 725 C C . ASP A 1 95 ? -6.746 16.818 8.204 1.00 89.12 95 ASP A C 1
ATOM 727 O O . ASP A 1 95 ? -7.248 17.076 9.291 1.00 89.12 95 ASP A O 1
ATOM 731 N N . HIS A 1 96 ? -7.469 16.216 7.251 1.00 88.56 96 HIS A N 1
ATOM 732 C CA . HIS A 1 96 ? -8.867 15.828 7.472 1.00 88.56 96 HIS A CA 1
ATOM 733 C C . HIS A 1 96 ? -9.024 14.638 8.437 1.00 88.56 96 HIS A C 1
ATOM 735 O O . HIS A 1 96 ? -10.049 14.514 9.103 1.00 88.56 96 HIS A O 1
ATOM 741 N N . PHE A 1 97 ? -8.029 13.754 8.536 1.00 88.25 97 PHE A N 1
ATOM 742 C CA . PHE A 1 97 ? -8.070 12.639 9.485 1.00 88.25 97 PHE A CA 1
ATOM 743 C C . PHE A 1 97 ? -7.841 13.083 10.940 1.00 88.25 97 PHE A C 1
ATOM 745 O O . PHE A 1 97 ? -8.235 12.340 11.839 1.00 88.25 97 PHE A O 1
ATOM 752 N N . GLU A 1 98 ? -7.311 14.289 11.190 1.00 86.25 98 GLU A N 1
ATOM 753 C CA . GLU A 1 98 ? -7.173 14.851 12.547 1.00 86.25 98 GLU A CA 1
ATOM 754 C C . GLU A 1 98 ? -8.523 14.952 13.281 1.00 86.25 98 GLU A C 1
ATOM 756 O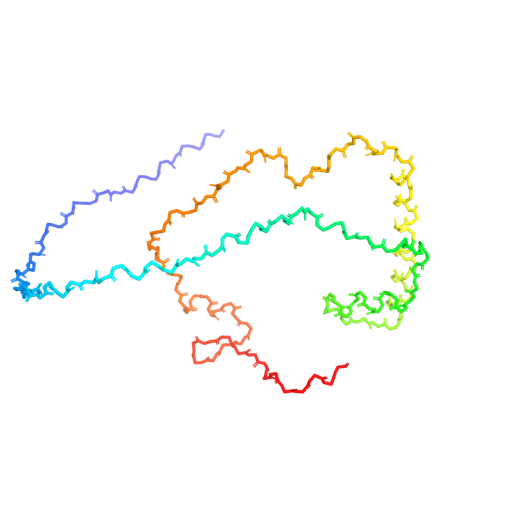 O . GLU A 1 98 ? -8.585 14.792 14.502 1.00 86.25 98 GLU A O 1
ATOM 761 N N . ASP A 1 99 ? -9.626 15.128 12.543 1.00 87.44 99 ASP A N 1
ATOM 762 C CA . ASP A 1 99 ? -10.983 15.147 13.102 1.00 87.44 99 ASP A CA 1
ATOM 763 C C . ASP A 1 99 ? -11.322 13.835 13.843 1.00 87.44 99 ASP A C 1
ATOM 765 O O . ASP A 1 99 ? -12.089 13.836 14.809 1.00 87.44 99 ASP A O 1
ATOM 769 N N . ILE A 1 100 ? -10.752 12.704 13.405 1.00 88.06 100 ILE A N 1
ATOM 770 C CA . ILE A 1 100 ? -10.952 11.387 14.026 1.00 88.06 100 ILE A CA 1
ATOM 771 C C . ILE A 1 100 ? -10.064 11.222 15.265 1.00 88.06 100 ILE A C 1
ATOM 773 O O . ILE A 1 100 ? -10.505 10.611 16.239 1.00 88.06 100 ILE A O 1
ATOM 777 N N . ASP A 1 101 ? -8.860 11.800 15.272 1.00 86.19 101 ASP A N 1
ATOM 778 C CA . ASP A 1 101 ? -7.939 11.750 16.418 1.00 86.19 101 ASP A CA 1
ATOM 779 C C . ASP A 1 101 ? -8.473 12.525 17.636 1.00 86.19 101 ASP A C 1
ATOM 781 O O . ASP A 1 101 ? -8.100 12.239 18.775 1.00 86.19 101 ASP A O 1
ATOM 785 N N . ALA A 1 102 ? -9.389 13.476 17.421 1.00 88.00 102 ALA A N 1
ATOM 786 C CA . ALA A 1 102 ? -10.068 14.211 18.488 1.00 88.00 102 ALA A CA 1
ATOM 787 C C . ALA A 1 102 ? -11.095 13.368 19.278 1.00 88.00 102 ALA A C 1
ATOM 789 O O . ALA A 1 102 ? -11.605 13.823 20.307 1.00 88.00 102 ALA A O 1
ATOM 790 N N . LEU A 1 103 ? -11.430 12.160 18.813 1.00 90.25 103 LEU A N 1
ATOM 791 C CA . LEU A 1 103 ? -12.414 11.288 19.455 1.00 90.25 103 LEU A CA 1
ATOM 792 C C . LEU A 1 103 ? -11.786 10.492 20.615 1.00 90.25 103 LEU A C 1
ATOM 794 O O . LEU A 1 103 ? -10.750 9.849 20.460 1.00 90.25 103 LEU A O 1
ATOM 798 N N . ASP A 1 104 ? -12.448 10.462 21.778 1.00 92.00 104 ASP A N 1
ATOM 799 C CA . ASP A 1 104 ? -12.055 9.575 22.885 1.00 92.00 104 ASP A CA 1
ATOM 800 C C . ASP A 1 104 ? -12.480 8.128 22.590 1.00 92.00 104 ASP A C 1
ATOM 802 O O . ASP A 1 104 ? -13.663 7.781 22.641 1.00 92.00 104 ASP A O 1
ATOM 806 N N . LEU A 1 105 ? -11.495 7.283 22.274 1.00 91.44 105 LEU A N 1
ATOM 807 C CA . LEU A 1 105 ? -11.675 5.865 21.948 1.00 91.44 105 LEU A CA 1
ATOM 808 C C . LEU A 1 105 ? -11.100 4.922 23.020 1.00 91.44 105 LEU A C 1
ATOM 810 O O 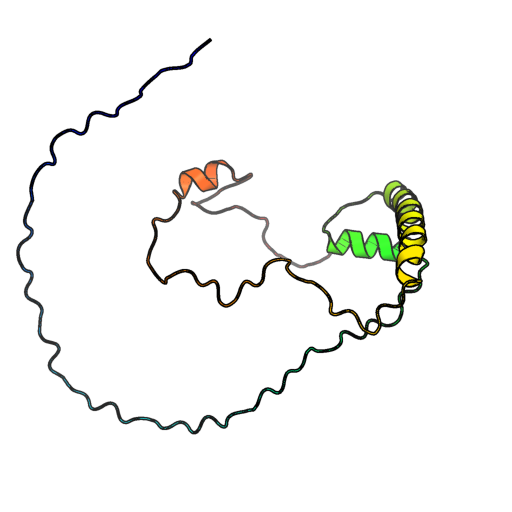. LEU A 1 105 ? -10.976 3.723 22.779 1.00 91.44 105 LEU A O 1
ATOM 814 N N . SER A 1 106 ? -10.762 5.430 24.211 1.00 90.50 106 SER A N 1
ATOM 815 C CA . SER A 1 106 ? -10.067 4.666 25.264 1.00 90.50 106 SER A CA 1
ATOM 816 C C . SER A 1 106 ? -10.808 3.408 25.750 1.00 90.50 106 SER A C 1
ATOM 818 O O . SER A 1 106 ? -10.175 2.485 26.262 1.00 90.50 106 SER A O 1
ATOM 820 N N . GLY A 1 107 ? -12.132 3.348 25.574 1.00 90.81 107 GLY A N 1
ATOM 821 C CA . GLY A 1 107 ? -12.981 2.215 25.960 1.00 90.81 107 GLY A CA 1
ATOM 822 C C . GLY A 1 107 ? -13.596 1.430 24.798 1.00 90.81 107 GLY A C 1
ATOM 823 O O . GLY A 1 107 ? -14.478 0.606 25.038 1.00 90.81 107 GLY A O 1
ATOM 824 N N . VAL A 1 108 ? -13.198 1.700 23.550 1.00 91.44 108 VAL A N 1
ATOM 825 C CA . VAL A 1 108 ? -13.792 1.070 22.361 1.00 91.44 108 VAL A CA 1
ATOM 826 C C . VAL A 1 108 ? -12.856 0.002 21.806 1.00 91.44 108 VAL A C 1
ATOM 828 O O . VAL A 1 108 ? -11.758 0.296 21.341 1.00 91.44 108 VAL A O 1
ATOM 831 N N . GLU A 1 109 ? -13.314 -1.249 21.804 1.00 90.81 109 GLU A N 1
ATOM 832 C CA . GLU A 1 109 ? -12.579 -2.353 21.181 1.00 90.81 109 GLU A CA 1
ATOM 833 C C . GLU A 1 109 ? -12.559 -2.206 19.643 1.00 90.81 109 GLU A C 1
ATOM 835 O O . GLU A 1 109 ? -13.623 -2.049 19.029 1.00 90.81 109 GLU A O 1
ATOM 840 N N . PRO A 1 110 ? -11.387 -2.290 18.982 1.00 92.12 110 PRO A N 1
ATOM 841 C CA . PRO A 1 110 ? -11.295 -2.189 17.528 1.00 92.12 110 PRO A CA 1
ATOM 842 C C . PRO A 1 110 ? -12.060 -3.305 16.802 1.00 92.12 110 PRO A C 1
ATOM 844 O O . PRO A 1 110 ? -11.801 -4.498 16.979 1.00 92.12 110 PRO A O 1
ATOM 847 N N . MET A 1 111 ? -12.960 -2.926 15.895 1.00 91.69 111 MET A N 1
ATOM 848 C CA . MET A 1 111 ? -13.719 -3.877 15.082 1.00 91.69 111 MET A CA 1
ATOM 849 C C . MET A 1 111 ? -12.940 -4.262 13.814 1.00 91.69 111 MET A C 1
ATOM 851 O O . MET A 1 111 ? -12.864 -3.488 12.866 1.00 91.69 111 MET A O 1
ATOM 855 N N . SER A 1 112 ? -12.383 -5.478 13.771 1.00 90.88 112 SER A N 1
ATOM 856 C CA . SER A 1 112 ? -11.663 -5.990 12.584 1.00 90.88 112 SER A CA 1
ATOM 857 C C . SER A 1 112 ? -12.576 -6.662 11.552 1.00 90.88 112 SER A C 1
ATOM 859 O O . SER A 1 112 ? -12.355 -6.554 10.350 1.00 90.88 112 SER A O 1
ATOM 861 N N . GLN A 1 113 ? -13.597 -7.381 12.021 1.00 90.81 113 GLN A N 1
ATOM 862 C CA . GLN A 1 113 ? -14.608 -8.026 11.187 1.00 90.81 113 GLN A CA 1
ATOM 863 C C . GLN A 1 113 ? -15.994 -7.771 11.795 1.00 90.81 113 GLN A C 1
ATOM 865 O O . GLN A 1 113 ? -16.136 -7.877 13.013 1.00 90.81 113 GLN A O 1
ATOM 870 N N . PRO A 1 114 ? -17.019 -7.452 10.986 1.00 93.25 114 PRO A N 1
ATOM 871 C CA . PRO A 1 114 ? -18.366 -7.199 11.499 1.00 93.25 114 PRO A CA 1
ATOM 872 C C . PRO A 1 114 ? -19.106 -8.490 11.881 1.00 93.25 114 PRO A C 1
ATOM 874 O O . PRO A 1 114 ? -20.038 -8.459 12.680 1.00 93.25 114 PRO A O 1
ATOM 877 N N . PHE A 1 115 ? -18.708 -9.632 11.310 1.00 92.31 115 PHE A N 1
ATOM 878 C CA . PHE A 1 115 ? -19.328 -10.925 11.585 1.00 92.31 115 PHE A CA 1
ATOM 879 C C . PHE A 1 115 ? -18.524 -11.709 12.628 1.00 92.31 115 PHE A C 1
ATOM 881 O O . PHE A 1 115 ? -17.297 -11.772 12.524 1.00 92.31 115 PHE A O 1
ATOM 888 N N . PRO A 1 116 ? -19.187 -12.380 13.586 1.00 87.44 116 PRO A N 1
ATOM 889 C CA . PRO A 1 116 ? -18.522 -13.198 14.595 1.00 87.44 116 PRO A CA 1
ATOM 890 C C . PRO A 1 116 ? -18.147 -14.574 14.022 1.00 87.44 116 PRO A C 1
ATOM 892 O O . PRO A 1 116 ? -18.623 -15.614 14.477 1.00 87.44 116 PRO A O 1
ATOM 895 N N . LEU A 1 117 ? -17.323 -14.592 12.975 1.00 91.06 117 LEU A N 1
ATOM 896 C CA . LEU A 1 117 ? -16.830 -15.828 12.380 1.00 91.06 117 LEU A CA 1
ATOM 897 C C . LEU A 1 117 ? -15.664 -16.367 13.204 1.00 91.06 117 LEU A C 1
ATOM 899 O O . LEU A 1 117 ? -14.690 -15.662 13.475 1.00 91.06 117 LEU A O 1
ATOM 903 N N . VAL A 1 118 ? -15.757 -17.645 13.566 1.00 91.75 118 VAL A N 1
ATOM 904 C CA . VAL A 1 118 ? -14.708 -18.380 14.274 1.00 91.75 118 VAL A CA 1
ATOM 905 C C . VAL A 1 118 ? -14.435 -19.687 13.546 1.00 91.75 118 VAL A C 1
ATOM 907 O O . VAL A 1 118 ? -15.364 -20.373 13.129 1.00 91.75 118 VAL A O 1
ATOM 910 N N . ASN A 1 119 ? -13.157 -20.040 13.403 1.00 92.88 119 ASN A N 1
ATOM 911 C CA . ASN A 1 119 ? -12.722 -21.352 12.912 1.00 92.88 119 ASN A CA 1
ATOM 912 C C . ASN A 1 119 ? -13.385 -21.786 11.588 1.00 92.88 119 ASN A C 1
ATOM 914 O O . ASN A 1 119 ? -13.784 -22.941 11.432 1.00 92.88 119 ASN A O 1
ATOM 918 N N . VAL A 1 120 ? -13.501 -20.863 10.628 1.00 94.12 120 VAL A N 1
ATOM 919 C CA . VAL A 1 120 ? -14.015 -21.169 9.287 1.00 94.12 120 VAL A CA 1
ATOM 920 C C . VAL A 1 120 ? -12.946 -21.949 8.523 1.00 94.12 120 VAL A C 1
ATOM 922 O O . VAL A 1 120 ? -12.040 -21.375 7.925 1.00 94.12 120 VAL A O 1
ATOM 925 N N . MET A 1 121 ? -13.039 -23.276 8.587 1.00 95.00 121 MET A N 1
ATOM 926 C CA . MET A 1 121 ? -12.092 -24.198 7.965 1.00 95.00 121 MET A CA 1
ATOM 927 C C . MET A 1 121 ? -12.723 -24.878 6.752 1.00 95.00 121 MET A C 1
ATOM 929 O O . MET A 1 121 ? -13.877 -25.306 6.782 1.00 95.00 121 MET A O 1
ATOM 933 N N . ARG A 1 122 ? -11.937 -25.023 5.685 1.00 95.62 122 ARG A N 1
ATOM 934 C CA . ARG A 1 122 ? -12.287 -25.872 4.542 1.00 95.62 122 ARG A CA 1
ATOM 935 C C . ARG A 1 122 ? -11.961 -27.336 4.886 1.00 95.62 122 ARG A C 1
ATOM 937 O O . ARG A 1 122 ? -10.887 -27.567 5.443 1.00 95.62 122 ARG A O 1
ATOM 944 N N . PRO A 1 123 ? -12.816 -28.320 4.543 1.00 94.31 123 PRO A N 1
ATOM 945 C CA . PRO A 1 123 ? -12.456 -29.731 4.665 1.00 94.31 123 PRO A CA 1
ATOM 946 C C . PRO A 1 123 ? -11.231 -30.058 3.800 1.00 94.31 123 PRO A C 1
ATOM 948 O O . PRO A 1 123 ? -11.071 -29.518 2.701 1.00 94.31 123 PRO A O 1
ATOM 951 N N . ASP A 1 124 ? -10.377 -30.950 4.296 1.00 96.75 124 ASP A N 1
ATOM 952 C CA . ASP A 1 124 ? -9.197 -31.433 3.576 1.00 96.75 124 ASP A CA 1
ATOM 953 C C . ASP A 1 124 ? -9.597 -32.534 2.586 1.00 96.75 124 ASP A C 1
ATOM 955 O O . ASP A 1 124 ? -9.428 -33.727 2.827 1.00 96.75 124 ASP A O 1
ATOM 959 N N . VAL A 1 125 ? -10.257 -32.116 1.508 1.00 96.75 125 VAL A N 1
ATOM 960 C CA . VAL A 1 125 ? -10.701 -32.984 0.417 1.00 96.75 125 VAL A CA 1
ATOM 961 C C . VAL A 1 125 ? -10.151 -32.459 -0.898 1.00 96.75 125 VAL A C 1
ATOM 963 O O . VAL A 1 125 ? -10.172 -31.253 -1.160 1.00 96.75 125 VAL A O 1
ATOM 966 N N . GLU A 1 126 ? -9.659 -33.376 -1.725 1.00 95.94 126 GLU A N 1
ATOM 967 C CA . GLU A 1 126 ? -9.138 -33.052 -3.047 1.00 95.94 126 GLU A CA 1
ATOM 968 C C . GLU A 1 126 ? -10.250 -32.469 -3.928 1.00 95.94 126 GLU A C 1
ATOM 970 O O . GLU A 1 126 ? -11.379 -32.963 -3.957 1.00 95.94 126 GLU A O 1
ATOM 975 N N . GLN A 1 127 ? -9.923 -31.401 -4.650 1.00 95.81 127 GLN A N 1
ATOM 976 C CA . GLN A 1 127 ? -10.804 -30.767 -5.624 1.00 95.81 127 GLN A CA 1
ATOM 977 C C . GLN A 1 127 ? -10.105 -30.733 -6.984 1.00 95.81 127 GLN A C 1
ATOM 979 O O . GLN A 1 127 ? -8.870 -30.700 -7.030 1.00 95.81 127 GLN A O 1
ATOM 984 N N . PRO A 1 128 ? -10.864 -30.739 -8.096 1.00 95.19 128 PRO A N 1
ATOM 985 C CA . PRO A 1 128 ? -10.273 -30.585 -9.417 1.00 95.19 128 PRO A CA 1
ATOM 986 C C . PRO A 1 128 ? -9.450 -29.292 -9.477 1.00 95.19 128 PRO A C 1
ATOM 988 O O . PRO A 1 128 ? -9.890 -28.234 -9.027 1.00 95.19 128 PRO A O 1
ATOM 991 N N . THR A 1 129 ? -8.231 -29.393 -10.006 1.00 94.50 129 THR A N 1
ATOM 992 C CA . THR A 1 129 ? -7.372 -28.227 -10.254 1.00 94.50 129 THR A CA 1
ATOM 993 C C . THR A 1 129 ? -7.812 -27.537 -11.546 1.00 94.50 129 THR A C 1
ATOM 995 O O . THR A 1 129 ? -8.374 -28.184 -12.428 1.00 94.50 129 THR A O 1
ATOM 998 N N . LEU A 1 130 ? -7.560 -26.232 -11.653 1.00 93.88 130 LEU A N 1
ATOM 999 C CA . LEU A 1 130 ? -7.802 -25.463 -12.877 1.00 93.88 130 LEU A CA 1
ATOM 1000 C C . LEU A 1 130 ? -7.006 -26.027 -14.064 1.00 93.88 130 LEU A C 1
ATOM 1002 O O . LEU A 1 130 ? -5.891 -26.530 -13.881 1.00 93.88 130 LEU A O 1
ATOM 1006 N N . ASP A 1 131 ? -7.562 -25.899 -15.271 1.00 94.31 131 ASP A N 1
ATOM 1007 C CA . ASP A 1 131 ? -6.833 -26.200 -16.501 1.00 94.31 131 ASP A CA 1
ATOM 1008 C C . ASP A 1 131 ? -5.650 -25.231 -16.632 1.00 94.31 131 ASP A C 1
ATOM 1010 O O . ASP A 1 131 ? -5.780 -24.009 -16.521 1.00 94.31 131 ASP A O 1
ATOM 1014 N N . ARG A 1 132 ? -4.456 -25.790 -16.824 1.00 93.94 132 ARG A N 1
ATOM 1015 C CA . ARG A 1 132 ? -3.225 -25.010 -16.892 1.00 93.94 132 ARG A CA 1
ATOM 1016 C C . ARG A 1 132 ? -3.189 -24.117 -18.127 1.00 93.94 132 ARG A C 1
ATOM 1018 O O . ARG A 1 132 ? -2.696 -22.995 -18.030 1.00 93.94 132 ARG A O 1
ATOM 1025 N N . ASP A 1 133 ? -3.668 -24.612 -19.261 1.00 93.31 133 ASP A N 1
ATOM 1026 C CA . ASP A 1 133 ? -3.595 -23.882 -20.523 1.00 93.31 133 ASP A CA 1
ATOM 1027 C C . ASP A 1 133 ? -4.603 -22.724 -20.526 1.00 93.31 133 ASP A C 1
ATOM 1029 O O . ASP A 1 133 ? -4.281 -21.635 -21.001 1.00 93.31 133 ASP A O 1
ATOM 1033 N N . GLU A 1 134 ? -5.760 -22.900 -19.876 1.00 94.38 134 GLU A N 1
ATOM 1034 C CA . GLU A 1 134 ? -6.728 -21.824 -19.621 1.00 94.38 134 GLU A CA 1
ATOM 1035 C C . GLU A 1 134 ? -6.121 -20.706 -18.758 1.00 94.38 134 GLU A C 1
ATOM 1037 O O . GLU A 1 134 ? -6.209 -19.526 -19.100 1.00 94.38 134 GLU A O 1
ATOM 1042 N N . VAL A 1 135 ? -5.444 -21.062 -17.661 1.00 94.69 135 VAL A N 1
ATOM 1043 C CA . VAL A 1 135 ? -4.806 -20.081 -16.766 1.00 94.69 135 VAL A CA 1
ATOM 1044 C C . VAL A 1 135 ? -3.684 -19.318 -17.477 1.00 94.69 135 VAL A C 1
ATOM 1046 O O . VAL A 1 135 ? -3.545 -18.105 -17.306 1.00 94.69 135 VAL A O 1
ATOM 1049 N N . LEU A 1 136 ? -2.871 -20.011 -18.276 1.00 96.06 136 LEU A N 1
ATOM 1050 C CA . LEU A 1 136 ? -1.743 -19.400 -18.978 1.00 96.06 136 LEU A CA 1
ATOM 1051 C C . LEU A 1 136 ? -2.167 -18.570 -20.193 1.00 96.06 136 LEU A C 1
ATOM 1053 O O . LEU A 1 136 ? -1.409 -17.686 -20.587 1.00 96.06 136 LEU A O 1
ATOM 1057 N N . ALA A 1 137 ? -3.364 -18.780 -20.747 1.00 94.81 137 ALA A N 1
ATOM 1058 C CA . ALA A 1 137 ? -3.885 -17.971 -21.850 1.00 94.81 137 ALA A CA 1
ATOM 1059 C C . ALA A 1 137 ? -4.026 -16.480 -21.487 1.00 94.81 137 ALA A C 1
ATOM 1061 O O . ALA A 1 137 ? -3.910 -15.621 -22.357 1.00 94.81 137 ALA A O 1
ATOM 1062 N N . MET A 1 138 ? -4.226 -16.167 -20.202 1.00 94.44 138 MET A N 1
ATOM 1063 C CA . MET A 1 138 ? -4.320 -14.791 -19.696 1.00 94.44 138 MET A CA 1
ATOM 1064 C C . MET A 1 138 ? -2.975 -14.214 -19.233 1.00 94.44 138 MET A C 1
ATOM 1066 O O . MET A 1 138 ? -2.904 -13.060 -18.806 1.00 94.44 138 MET A O 1
ATOM 1070 N N . ALA A 1 139 ? -1.899 -15.001 -19.281 1.00 94.38 139 ALA A N 1
ATOM 1071 C CA . ALA A 1 139 ? -0.583 -14.552 -18.860 1.00 94.38 139 ALA A CA 1
ATOM 1072 C C . ALA A 1 139 ? 0.017 -13.574 -19.889 1.00 94.38 139 ALA A C 1
ATOM 1074 O O . ALA A 1 139 ? 0.040 -13.891 -21.077 1.00 94.38 139 ALA A O 1
ATOM 1075 N N . PRO A 1 140 ? 0.615 -12.443 -19.463 1.00 94.06 140 PRO A N 1
A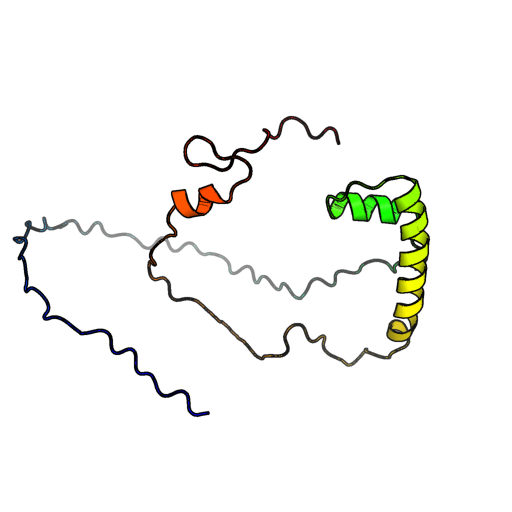TOM 1076 C CA . PRO A 1 140 ? 1.332 -11.549 -20.378 1.00 94.06 140 PRO A CA 1
ATOM 1077 C C . PRO A 1 140 ? 2.482 -12.237 -21.129 1.00 94.06 140 PRO A C 1
ATOM 1079 O O . PRO A 1 140 ? 2.785 -11.893 -22.268 1.00 94.06 140 PRO A O 1
ATOM 1082 N N . ALA A 1 141 ? 3.136 -13.203 -20.482 1.00 94.25 141 ALA A N 1
ATOM 1083 C CA . ALA A 1 141 ? 4.139 -14.062 -21.090 1.00 94.25 141 ALA A CA 1
ATOM 1084 C C . ALA A 1 141 ? 4.138 -15.432 -20.401 1.00 94.25 141 ALA A C 1
ATOM 1086 O O . ALA A 1 141 ? 4.263 -15.528 -19.174 1.00 94.25 141 ALA A O 1
ATOM 1087 N N . ALA A 1 142 ? 4.047 -16.494 -21.197 1.00 94.81 142 ALA A N 1
ATOM 1088 C CA . ALA A 1 142 ? 4.140 -17.873 -20.741 1.00 94.81 142 ALA A CA 1
ATOM 1089 C C . ALA A 1 142 ? 5.193 -18.630 -21.557 1.00 94.81 142 ALA A C 1
ATOM 1091 O O . ALA A 1 142 ? 5.340 -18.415 -22.758 1.00 94.81 142 ALA A O 1
ATOM 1092 N N . GLU A 1 143 ? 5.937 -19.517 -20.903 1.00 93.56 143 GLU A N 1
ATOM 1093 C CA . GLU A 1 143 ? 6.958 -20.353 -21.534 1.00 93.56 143 GLU A CA 1
ATOM 1094 C C . GLU A 1 143 ? 7.026 -21.700 -20.807 1.00 93.56 143 GLU A C 1
ATOM 1096 O O . GLU A 1 143 ? 6.994 -21.745 -19.577 1.00 93.56 143 GLU A O 1
ATOM 1101 N N . GLN A 1 144 ? 7.098 -22.810 -21.553 1.00 92.31 144 GLN A N 1
ATOM 1102 C CA . GLN A 1 144 ? 7.215 -24.170 -20.997 1.00 92.31 144 GLN A CA 1
ATOM 1103 C C . GLN A 1 144 ? 6.194 -24.473 -19.876 1.00 92.31 144 GLN A C 1
ATOM 1105 O O . GLN A 1 144 ? 6.544 -25.033 -18.835 1.00 92.31 144 GLN A O 1
ATOM 1110 N N . HIS A 1 145 ? 4.929 -24.086 -20.076 1.00 93.56 145 HIS A N 1
ATOM 1111 C CA . HIS A 1 145 ? 3.845 -24.222 -19.094 1.00 93.56 145 HIS A CA 1
ATOM 1112 C C . HIS A 1 145 ? 4.084 -23.494 -17.752 1.00 93.56 145 HIS A C 1
ATOM 1114 O O . HIS A 1 145 ? 3.669 -23.974 -16.693 1.00 93.56 145 HIS A O 1
ATOM 1120 N N . ARG A 1 146 ? 4.761 -22.339 -17.778 1.00 93.56 146 ARG A N 1
ATOM 1121 C CA . ARG A 1 146 ? 5.014 -21.474 -16.614 1.00 93.56 146 ARG A CA 1
ATOM 1122 C C . ARG A 1 146 ? 4.819 -20.005 -16.977 1.00 93.56 146 ARG A C 1
ATOM 1124 O O . ARG A 1 146 ? 4.946 -19.629 -18.139 1.00 93.56 146 ARG A O 1
ATOM 1131 N N . PHE A 1 147 ? 4.586 -19.168 -15.968 1.00 95.69 147 PHE A N 1
ATOM 1132 C CA . PHE A 1 147 ? 4.687 -17.718 -16.121 1.00 95.69 147 PHE A CA 1
ATOM 1133 C C . PHE A 1 147 ? 6.147 -17.326 -16.328 1.00 95.69 147 PHE A C 1
ATOM 1135 O O . PHE A 1 147 ? 7.020 -17.713 -15.547 1.00 95.69 147 PHE A O 1
ATOM 1142 N N . ARG A 1 148 ? 6.411 -16.547 -17.374 1.00 94.69 148 ARG A N 1
ATOM 1143 C CA . ARG A 1 148 ? 7.753 -16.057 -17.668 1.00 94.69 148 ARG A CA 1
ATOM 1144 C C . ARG A 1 148 ? 7.963 -14.710 -16.984 1.00 94.69 148 ARG A C 1
ATOM 1146 O O . ARG A 1 148 ? 7.288 -13.738 -17.309 1.00 94.69 148 ARG A O 1
ATOM 1153 N N . VAL A 1 149 ? 8.932 -14.647 -16.074 1.00 93.81 149 VAL A N 1
ATOM 1154 C CA . VAL A 1 149 ? 9.344 -13.415 -15.384 1.00 93.81 149 VAL A CA 1
ATOM 1155 C C . VAL A 1 149 ? 10.837 -13.161 -15.596 1.00 93.81 149 VAL A C 1
ATOM 1157 O O . VAL A 1 149 ? 11.592 -14.122 -15.770 1.00 93.81 149 VAL A O 1
ATOM 1160 N N . PRO A 1 150 ? 11.291 -11.895 -15.595 1.00 90.62 150 PRO A N 1
ATOM 1161 C CA . PRO A 1 150 ? 12.715 -11.593 -15.564 1.00 90.62 150 PRO A CA 1
ATOM 1162 C C . PRO A 1 150 ? 13.394 -12.257 -14.353 1.00 90.62 150 PRO A C 1
ATOM 1164 O O . PRO A 1 150 ? 12.796 -12.310 -13.273 1.00 90.62 150 PRO A O 1
ATOM 1167 N N . PRO A 1 151 ? 14.622 -12.777 -14.506 1.00 89.81 151 PRO A N 1
ATOM 1168 C CA . PRO A 1 151 ? 15.343 -13.389 -13.399 1.00 89.81 151 PRO A CA 1
ATOM 1169 C C . PRO A 1 151 ? 15.686 -12.344 -12.331 1.00 89.81 151 PRO A C 1
ATOM 1171 O O . PRO A 1 151 ? 16.041 -11.209 -12.641 1.00 89.81 151 PRO A O 1
ATOM 1174 N N . ILE A 1 152 ? 15.631 -12.752 -11.063 1.00 84.94 152 ILE A N 1
ATOM 1175 C CA . ILE A 1 152 ? 16.071 -11.937 -9.926 1.00 84.94 152 ILE A CA 1
ATOM 1176 C C . ILE A 1 152 ? 17.605 -11.959 -9.817 1.00 84.94 152 ILE A C 1
ATOM 1178 O O . ILE A 1 152 ? 18.182 -12.724 -9.050 1.00 84.94 152 ILE A O 1
ATOM 1182 N N . LEU A 1 153 ? 18.283 -11.143 -10.619 1.00 75.50 153 LEU A N 1
ATOM 1183 C CA . LEU A 1 153 ? 19.726 -10.911 -10.513 1.00 75.50 153 LEU A CA 1
ATOM 1184 C C . LEU A 1 153 ? 19.940 -9.528 -9.891 1.00 75.50 153 LEU A C 1
ATOM 1186 O O . LEU A 1 153 ? 19.499 -8.562 -10.492 1.00 75.50 153 LEU A O 1
ATOM 1190 N N . GLY A 1 154 ? 20.584 -9.457 -8.717 1.00 59.00 154 GLY A N 1
ATOM 1191 C CA . GLY A 1 154 ? 21.125 -8.229 -8.101 1.00 59.00 154 GLY A CA 1
ATOM 1192 C C . GLY A 1 154 ? 20.139 -7.063 -7.946 1.00 59.00 154 GLY A C 1
ATOM 1193 O O . GLY A 1 154 ? 19.843 -6.355 -8.898 1.00 59.00 154 GLY A O 1
ATOM 1194 N N . ILE A 1 155 ? 19.641 -6.829 -6.731 1.00 54.94 155 ILE A N 1
ATOM 1195 C CA . ILE A 1 155 ? 18.757 -5.693 -6.432 1.00 54.94 155 ILE A CA 1
ATOM 1196 C C . ILE A 1 155 ? 19.597 -4.406 -6.396 1.00 54.94 155 ILE A C 1
ATOM 1198 O O . ILE A 1 155 ? 19.924 -3.920 -5.320 1.00 54.94 155 ILE A O 1
ATOM 1202 N N . ASP A 1 156 ? 19.923 -3.859 -7.561 1.00 55.69 156 ASP A N 1
ATOM 1203 C CA . ASP A 1 156 ? 20.392 -2.481 -7.696 1.00 55.69 156 ASP A CA 1
ATOM 1204 C C . ASP A 1 156 ? 19.212 -1.648 -8.225 1.00 55.69 156 ASP A C 1
ATOM 1206 O O . ASP A 1 156 ? 19.049 -1.441 -9.427 1.00 55.69 156 ASP A O 1
ATOM 1210 N N . LEU A 1 157 ? 18.323 -1.280 -7.288 1.00 48.28 157 LEU A N 1
ATOM 1211 C CA . LEU A 1 157 ? 17.171 -0.380 -7.467 1.00 48.28 157 LEU A CA 1
ATOM 1212 C C . LEU A 1 157 ? 17.422 0.982 -6.819 1.00 48.28 157 LEU A C 1
ATOM 1214 O O . LEU A 1 157 ? 17.464 1.013 -5.560 1.00 48.28 157 LEU A O 1
#

Radius of gyration: 30.71 Å; chains: 1; bounding box: 66×77×49 Å

Foldseek 3Di:
DDDDDDDDDDDDDDDDDDDDDDDDDDDPPDPPPDDDPPPPPPPPPPPDDPPPPPDPDDPLQDDLVNLVVVCVVVVHDDDPVRSVVVSVVVSVVSVVCVVVVPDPCVPPDDDPDPDPDDPPDDDPDDDDDDDLVVVCVPAPDDDPSHRDDDDPDDPPD

Secondary structure (DSSP, 8-state):
-------PPP-PPPPP--PPP--------------------------------------S---HHHHHHHHHHTT----HHHHHHHHHHHHHHHHHHHHHHTS--TT----S-SS------------PPPPHHHHHHT-SSEETTEE----------